Protein AF-A0A958E0P0-F1 (afdb_monomer)

Secondary structure (DSSP, 8-state):
--HHHHHHHHHHHHHHHHHHTT-PPPTT-SS-HHHHHHHHHHHHHH---HHHHHHHHHHHSTTT-TT---

Radius of gyration: 12.44 Å; Cα contacts (8 Å, |Δi|>4): 32; chains: 1; bounding box: 33×19×32 Å

Mean predicted aligned error: 3.66 Å

pLDDT: mean 90.93, std 4.99, range [62.53, 95.94]

Foldseek 3Di:
DDPVVVLVVQLVVLVVVCVVVVPDDDPPDPDDPSVVVSLVVCCVVVVDDPVVSLVCCVPPPCVVVVSDDD

Solvent-accessible surface area (backbone atoms only — not comp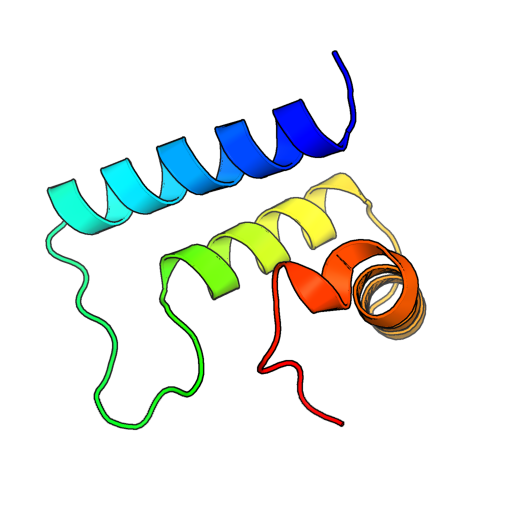arable to full-atom values): 4275 Å² total; per-residue (Å²): 135,54,71,66,60,50,52,52,52,52,37,50,55,43,39,5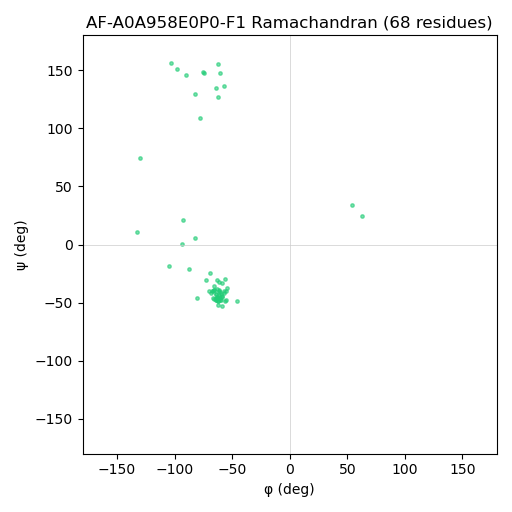3,51,34,57,77,68,66,63,71,63,56,93,85,48,88,59,47,65,41,56,56,50,43,53,51,51,52,46,64,74,65,69,57,59,70,71,61,45,53,54,48,42,62,72,77,38,33,89,83,46,76,79,63,84,133

Sequence (70 aa):
MNTITFVTELFSRIDDTMIENKIQKHPLSSFYPSEVATLAFLFAIKGVGNRAFYRWIKRDWQEYFPNLPE

Structure (mmCIF, N/CA/C/O backbone):
data_AF-A0A958E0P0-F1
#
_entry.id   AF-A0A958E0P0-F1
#
loop_
_atom_site.group_PDB
_atom_site.id
_atom_site.type_symbol
_atom_site.label_atom_id
_atom_site.label_alt_id
_atom_site.label_comp_id
_atom_site.label_asym_id
_atom_site.label_entity_id
_atom_site.label_seq_id
_atom_site.pdbx_PDB_ins_code
_atom_site.Cartn_x
_atom_site.Cartn_y
_atom_site.Cartn_z
_atom_site.occupancy
_atom_site.B_iso_or_equiv
_atom_site.auth_seq_id
_atom_site.auth_comp_id
_atom_site.auth_asym_id
_atom_site.auth_atom_id
_atom_site.pdbx_PDB_model_num
ATOM 1 N N . MET A 1 1 ? 0.380 12.489 16.596 1.00 62.53 1 MET A N 1
ATOM 2 C CA . MET A 1 1 ? 0.778 12.031 15.247 1.00 62.53 1 MET A CA 1
ATOM 3 C C . MET A 1 1 ? -0.434 12.157 14.335 1.00 62.53 1 MET A C 1
ATOM 5 O O . MET A 1 1 ? -1.486 11.657 14.711 1.00 62.53 1 MET A O 1
ATOM 9 N N . ASN A 1 2 ? -0.330 12.888 13.221 1.00 90.44 2 ASN A N 1
ATOM 10 C CA . ASN A 1 2 ? -1.409 12.992 12.228 1.00 90.44 2 ASN A CA 1
ATOM 11 C C . ASN A 1 2 ? -1.485 11.678 11.426 1.00 90.44 2 ASN A C 1
ATOM 13 O O . ASN A 1 2 ? -0.456 11.038 11.210 1.00 90.44 2 ASN A O 1
ATOM 17 N N . THR A 1 3 ? -2.678 11.276 10.984 1.00 87.81 3 THR A N 1
ATOM 18 C CA . THR A 1 3 ? -2.881 10.113 10.113 1.00 87.81 3 THR A CA 1
ATOM 19 C C . THR A 1 3 ? -2.046 10.212 8.839 1.00 87.81 3 THR A C 1
ATOM 21 O O . THR A 1 3 ? -1.441 9.219 8.460 1.00 87.81 3 THR A O 1
ATOM 24 N N . ILE A 1 4 ? -1.932 11.398 8.227 1.00 90.62 4 ILE A N 1
ATOM 25 C CA . ILE A 1 4 ? -1.078 11.608 7.042 1.00 90.62 4 ILE A CA 1
ATOM 26 C C . ILE A 1 4 ? 0.372 11.255 7.367 1.00 90.62 4 ILE A C 1
ATOM 28 O O . ILE A 1 4 ? 0.946 10.388 6.724 1.00 90.62 4 ILE A O 1
ATOM 32 N N . THR A 1 5 ? 0.930 11.838 8.430 1.00 92.94 5 THR A N 1
ATOM 33 C CA . THR A 1 5 ? 2.303 11.549 8.869 1.00 92.94 5 THR A CA 1
ATOM 34 C C . THR A 1 5 ? 2.513 10.065 9.159 1.00 92.94 5 THR A C 1
ATOM 36 O O . THR A 1 5 ? 3.545 9.520 8.796 1.00 92.94 5 THR A O 1
ATOM 39 N N . PHE A 1 6 ? 1.534 9.398 9.777 1.00 92.56 6 PHE A N 1
ATOM 40 C CA . PHE A 1 6 ? 1.609 7.961 10.035 1.00 92.56 6 PHE A CA 1
ATOM 41 C C . PHE A 1 6 ? 1.653 7.135 8.745 1.00 92.56 6 PHE A C 1
ATOM 43 O O . PHE A 1 6 ? 2.497 6.254 8.623 1.00 92.56 6 PHE A O 1
ATOM 50 N N . VAL A 1 7 ? 0.763 7.409 7.786 1.00 92.12 7 VAL A N 1
ATOM 51 C CA . VAL A 1 7 ? 0.712 6.671 6.514 1.00 92.12 7 VAL A CA 1
ATOM 52 C C . VAL A 1 7 ? 1.959 6.937 5.677 1.00 92.12 7 VAL A C 1
ATOM 54 O O . VAL A 1 7 ? 2.508 6.000 5.108 1.00 92.12 7 VAL A O 1
ATOM 57 N N . THR A 1 8 ? 2.444 8.178 5.642 1.00 93.38 8 THR A N 1
ATOM 58 C CA . THR A 1 8 ? 3.686 8.533 4.946 1.00 93.38 8 THR A CA 1
ATOM 59 C C . THR A 1 8 ? 4.895 7.830 5.561 1.00 93.38 8 THR A C 1
ATOM 61 O O . THR A 1 8 ? 5.689 7.248 4.831 1.00 93.38 8 THR A O 1
ATOM 64 N N . GLU A 1 9 ? 5.014 7.818 6.891 1.00 95.12 9 GLU A N 1
ATOM 65 C CA . GLU A 1 9 ? 6.096 7.113 7.592 1.00 95.12 9 GLU A CA 1
ATOM 66 C C . GLU A 1 9 ? 6.024 5.596 7.363 1.00 95.12 9 GLU A C 1
ATOM 68 O O . GLU A 1 9 ? 7.039 4.948 7.114 1.00 95.12 9 GLU A O 1
ATOM 73 N N . LEU A 1 10 ? 4.816 5.022 7.410 1.00 94.38 10 LEU A N 1
ATOM 74 C CA . LEU A 1 10 ? 4.588 3.611 7.109 1.00 94.38 10 LEU A CA 1
ATOM 75 C C . LEU A 1 10 ? 5.019 3.277 5.676 1.00 94.38 10 LEU A C 1
ATOM 77 O O . LEU A 1 10 ? 5.735 2.299 5.475 1.00 94.38 10 LEU A O 1
ATOM 81 N N . PHE A 1 11 ? 4.611 4.096 4.704 1.00 94.69 11 PHE A N 1
ATOM 82 C 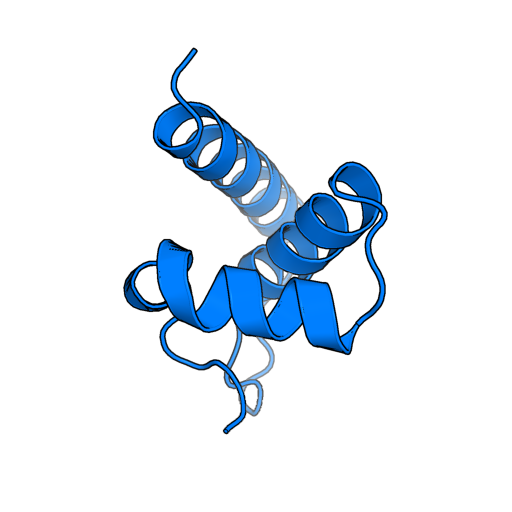CA . PHE A 1 11 ? 4.996 3.927 3.307 1.00 94.69 11 PHE A CA 1
ATOM 83 C C . PHE A 1 11 ? 6.514 4.008 3.139 1.00 94.69 11 PHE A C 1
ATOM 85 O O . PHE A 1 11 ? 7.084 3.115 2.524 1.00 94.69 11 PHE A O 1
ATOM 92 N N . SER A 1 12 ? 7.172 5.015 3.731 1.00 95.12 12 SER A N 1
ATOM 93 C CA . SER A 1 12 ? 8.628 5.191 3.630 1.00 95.12 12 SER A CA 1
ATOM 94 C C . SER A 1 12 ? 9.374 3.948 4.103 1.00 95.12 12 SER A C 1
ATOM 96 O O . SER A 1 12 ? 10.197 3.415 3.374 1.00 95.12 12 SER A O 1
ATOM 98 N N . ARG A 1 13 ? 9.020 3.407 5.275 1.00 95.81 13 ARG A N 1
ATOM 99 C CA . ARG A 1 13 ? 9.675 2.201 5.811 1.00 95.81 13 ARG A CA 1
ATOM 100 C C . ARG A 1 13 ? 9.464 0.973 4.935 1.00 95.81 13 ARG A C 1
ATOM 102 O O . ARG A 1 13 ? 10.360 0.139 4.810 1.00 95.81 13 ARG A O 1
ATOM 109 N N . ILE A 1 14 ? 8.268 0.833 4.366 1.00 95.06 14 ILE A N 1
ATOM 110 C CA . ILE A 1 14 ? 7.962 -0.254 3.436 1.00 95.06 14 ILE A CA 1
ATOM 111 C C . ILE A 1 14 ? 8.802 -0.094 2.170 1.00 95.06 14 ILE A C 1
ATOM 113 O O . ILE A 1 14 ? 9.397 -1.070 1.725 1.00 95.06 14 ILE A O 1
ATOM 117 N N . ASP A 1 15 ? 8.862 1.109 1.603 1.00 94.75 15 ASP A N 1
ATOM 118 C CA . ASP A 1 15 ? 9.614 1.393 0.382 1.00 94.75 15 ASP A CA 1
ATOM 119 C C . ASP A 1 15 ? 11.117 1.163 0.580 1.00 94.75 15 ASP A C 1
ATOM 121 O O . ASP A 1 15 ? 11.717 0.416 -0.191 1.00 94.75 15 ASP A O 1
ATOM 125 N N . ASP A 1 16 ? 11.685 1.656 1.684 1.00 95.94 16 ASP A N 1
ATOM 126 C CA . ASP A 1 16 ? 13.077 1.407 2.076 1.00 95.94 16 ASP A CA 1
ATOM 127 C C . ASP A 1 16 ? 13.361 -0.100 2.163 1.00 95.94 16 ASP A C 1
ATOM 129 O O . ASP A 1 16 ? 14.303 -0.603 1.549 1.00 95.94 16 ASP A O 1
ATOM 133 N N . THR A 1 17 ? 12.482 -0.860 2.827 1.00 94.75 17 THR A N 1
ATOM 134 C CA . THR A 1 17 ? 12.606 -2.324 2.930 1.00 94.75 17 THR A CA 1
ATOM 135 C C . THR A 1 17 ? 12.539 -2.998 1.553 1.00 94.75 17 THR A C 1
ATOM 137 O O . THR A 1 17 ? 13.266 -3.956 1.286 1.00 94.75 17 THR A O 1
ATOM 140 N N . MET A 1 18 ? 11.669 -2.534 0.652 1.00 93.75 18 MET A N 1
ATOM 141 C CA . MET A 1 18 ? 11.545 -3.088 -0.704 1.00 93.75 18 MET A CA 1
ATOM 142 C C . MET A 1 18 ? 12.799 -2.798 -1.539 1.00 93.75 18 MET A C 1
ATOM 144 O O . MET A 1 18 ? 13.272 -3.688 -2.253 1.00 93.75 18 MET A O 1
ATOM 148 N N . ILE A 1 19 ? 13.363 -1.593 -1.417 1.00 92.62 19 ILE A N 1
ATOM 149 C CA . ILE A 1 19 ? 14.613 -1.180 -2.070 1.00 92.62 19 ILE A CA 1
ATOM 150 C C . ILE A 1 19 ? 15.787 -2.018 -1.554 1.00 92.62 19 ILE A C 1
ATOM 152 O O . ILE A 1 19 ? 16.536 -2.574 -2.362 1.00 92.62 19 ILE A O 1
ATOM 156 N N . GLU A 1 20 ? 15.919 -2.178 -0.235 1.00 94.19 20 GLU A N 1
ATOM 157 C CA . GLU A 1 20 ? 16.952 -3.010 0.399 1.00 94.19 20 GLU A CA 1
ATOM 158 C C . GLU A 1 20 ? 16.900 -4.460 -0.100 1.00 94.19 20 GLU A C 1
ATOM 160 O O . GLU A 1 20 ? 17.928 -5.054 -0.436 1.00 94.19 20 GLU A O 1
ATOM 165 N N . ASN A 1 21 ? 15.691 -5.010 -0.237 1.00 93.06 21 ASN A N 1
ATOM 166 C CA . ASN A 1 21 ? 15.461 -6.362 -0.752 1.00 93.06 21 ASN A CA 1
ATOM 167 C C . ASN A 1 21 ? 15.473 -6.454 -2.290 1.00 93.06 21 ASN A C 1
ATOM 169 O O . ASN A 1 21 ? 15.215 -7.525 -2.842 1.00 93.06 21 ASN A O 1
ATOM 173 N N . LYS A 1 22 ? 15.792 -5.360 -2.998 1.00 92.31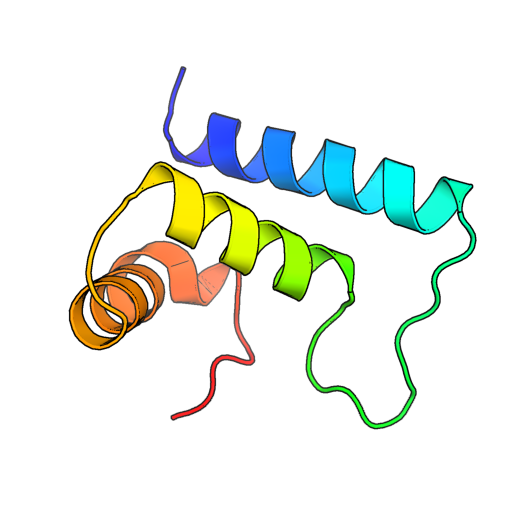 22 LYS A N 1
ATOM 174 C CA . LYS A 1 22 ? 15.854 -5.274 -4.470 1.00 92.31 22 LYS A CA 1
ATOM 175 C C . LYS A 1 22 ? 14.561 -5.722 -5.161 1.00 92.31 22 LYS A C 1
ATOM 177 O O . LYS A 1 22 ? 14.599 -6.289 -6.256 1.00 92.31 22 LYS A O 1
ATOM 182 N N . ILE A 1 23 ? 13.415 -5.466 -4.536 1.00 92.38 23 ILE A N 1
ATOM 183 C CA . ILE A 1 23 ? 12.107 -5.819 -5.086 1.00 92.38 23 ILE A CA 1
ATOM 184 C C . ILE A 1 23 ? 11.741 -4.794 -6.153 1.00 92.38 23 ILE A C 1
ATOM 186 O O . ILE A 1 23 ? 11.445 -3.637 -5.868 1.00 92.38 23 ILE A O 1
ATOM 190 N N . GLN A 1 24 ? 11.770 -5.226 -7.410 1.00 89.00 24 GLN A N 1
ATOM 191 C CA . GLN A 1 24 ? 11.469 -4.360 -8.544 1.00 89.00 24 GLN A CA 1
ATOM 192 C C . GLN A 1 24 ? 9.980 -4.389 -8.882 1.00 89.00 24 GLN A C 1
ATOM 194 O O . GLN A 1 24 ? 9.315 -5.425 -8.792 1.00 89.00 24 GLN A O 1
ATOM 199 N N . LYS A 1 25 ? 9.458 -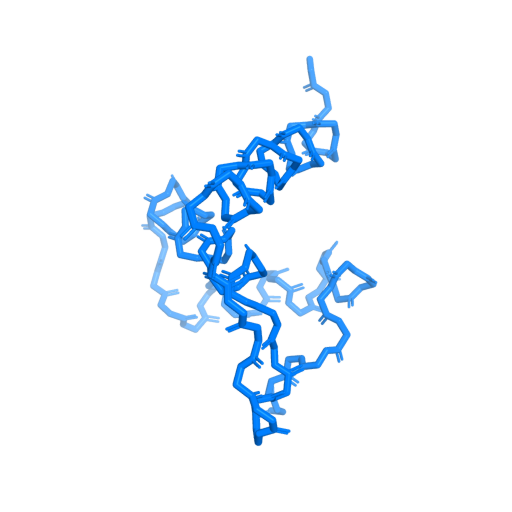3.245 -9.333 1.00 90.50 25 LYS A N 1
ATOM 200 C CA . LYS A 1 25 ? 8.116 -3.171 -9.908 1.00 90.50 25 LYS A CA 1
ATOM 201 C C . LYS A 1 25 ? 8.059 -4.036 -11.164 1.00 90.50 25 LYS A C 1
ATOM 203 O O . LYS A 1 25 ? 8.857 -3.871 -12.084 1.00 90.50 25 LYS A O 1
ATOM 208 N N . HIS A 1 26 ? 7.081 -4.934 -11.211 1.00 89.06 26 HIS A N 1
ATOM 209 C CA . HIS A 1 26 ? 6.834 -5.722 -12.407 1.00 89.06 26 HIS A CA 1
ATOM 210 C C . HIS A 1 26 ? 6.415 -4.795 -13.570 1.00 89.06 26 HIS A C 1
ATOM 212 O O . HIS A 1 26 ? 5.541 -3.952 -13.354 1.00 89.06 26 HIS A O 1
ATOM 218 N N . PRO A 1 27 ? 6.955 -4.952 -14.797 1.00 88.19 27 PRO A N 1
ATOM 219 C CA . PRO A 1 27 ? 6.707 -4.023 -15.908 1.00 88.19 27 PRO A CA 1
ATOM 220 C C . PRO A 1 27 ? 5.229 -3.819 -16.267 1.00 88.19 27 PRO A C 1
ATOM 222 O O . PRO A 1 27 ? 4.843 -2.750 -16.722 1.00 88.19 27 PRO A O 1
ATOM 225 N N . LEU A 1 28 ? 4.399 -4.843 -16.048 1.00 89.56 28 LEU A N 1
ATOM 226 C CA . LEU A 1 28 ? 2.956 -4.810 -16.324 1.00 89.56 28 LEU A CA 1
ATOM 227 C C . LEU A 1 28 ? 2.097 -4.408 -15.114 1.00 89.56 28 LEU A C 1
ATOM 229 O O . LEU A 1 28 ? 0.873 -4.412 -15.209 1.00 89.56 28 LEU A O 1
ATOM 233 N N . SER A 1 29 ? 2.703 -4.124 -13.960 1.00 89.00 29 SER A N 1
ATOM 234 C CA . SER A 1 29 ? 1.951 -3.729 -12.768 1.00 89.00 29 SER A CA 1
ATOM 235 C C . SER A 1 29 ? 1.620 -2.243 -12.821 1.00 89.00 29 SER A C 1
ATOM 237 O O . SER A 1 29 ? 2.515 -1.413 -12.980 1.00 89.00 29 SER A O 1
ATOM 239 N N . SER A 1 30 ? 0.357 -1.878 -12.603 1.00 87.25 30 SER A N 1
ATOM 240 C CA . SER A 1 30 ? -0.014 -0.473 -12.396 1.00 87.25 30 SER A CA 1
ATOM 241 C C . SER A 1 30 ? 0.587 0.069 -11.093 1.00 87.25 30 SER A C 1
ATOM 243 O O . SER A 1 30 ? 1.065 1.203 -11.060 1.00 87.25 30 SER A O 1
ATOM 245 N N . PHE A 1 31 ? 0.673 -0.775 -10.061 1.00 88.50 31 PHE A N 1
ATOM 246 C CA . PHE A 1 31 ? 1.154 -0.414 -8.726 1.00 88.50 31 PHE A CA 1
ATOM 247 C C . PHE A 1 31 ? 2.614 -0.780 -8.476 1.00 88.50 31 PHE A C 1
ATOM 249 O O . PHE A 1 31 ? 3.135 -1.768 -9.005 1.00 88.50 31 PHE A O 1
ATOM 256 N N . TYR A 1 32 ? 3.261 -0.005 -7.616 1.00 91.00 32 TYR A N 1
ATOM 257 C CA . TYR A 1 32 ? 4.518 -0.376 -6.986 1.00 91.00 32 TYR A CA 1
ATOM 258 C C . TYR A 1 32 ? 4.288 -1.413 -5.875 1.00 91.00 32 TYR A C 1
ATOM 260 O O . TYR A 1 32 ? 3.256 -1.381 -5.200 1.00 91.00 32 TYR A O 1
ATOM 268 N N . PRO A 1 33 ? 5.250 -2.323 -5.638 1.00 91.75 33 PRO A N 1
ATOM 269 C CA . PRO A 1 33 ? 5.174 -3.275 -4.530 1.00 91.75 33 PRO A CA 1
ATOM 270 C C . PRO A 1 33 ? 4.958 -2.600 -3.165 1.00 91.75 33 PRO A C 1
ATOM 272 O O . PRO A 1 33 ? 4.183 -3.102 -2.350 1.00 91.75 33 PRO A O 1
ATOM 275 N N . SER A 1 34 ? 5.582 -1.440 -2.940 1.00 93.06 34 SER A N 1
ATOM 276 C CA . SER A 1 34 ? 5.431 -0.642 -1.720 1.00 93.06 34 SER A CA 1
ATOM 277 C C . SER A 1 34 ? 4.018 -0.080 -1.543 1.00 93.06 34 SER A C 1
ATOM 279 O O . SER A 1 34 ? 3.475 -0.135 -0.437 1.00 93.06 34 SER A O 1
ATOM 281 N N . GLU A 1 35 ? 3.362 0.364 -2.619 1.00 92.12 35 GLU A N 1
ATOM 282 C CA . GLU A 1 35 ? 1.957 0.796 -2.585 1.00 92.12 35 GLU A CA 1
ATOM 283 C C . GLU A 1 35 ? 1.033 -0.361 -2.195 1.00 92.12 35 GLU A C 1
ATOM 285 O O . GLU A 1 35 ? 0.217 -0.223 -1.284 1.00 92.12 35 GLU A O 1
ATOM 290 N N . VAL A 1 36 ? 1.194 -1.526 -2.833 1.00 92.25 36 VAL A N 1
ATOM 291 C CA . VAL A 1 36 ? 0.375 -2.717 -2.547 1.00 92.25 36 VAL A CA 1
ATOM 292 C C . VAL A 1 36 ? 0.544 -3.162 -1.096 1.00 92.25 36 VAL A C 1
ATOM 294 O O . VAL A 1 36 ? -0.446 -3.415 -0.407 1.00 92.25 36 VAL A O 1
ATOM 297 N N . ALA A 1 37 ? 1.786 -3.227 -0.613 1.00 94.38 37 ALA A N 1
ATOM 298 C CA . ALA A 1 37 ? 2.069 -3.572 0.773 1.00 94.38 37 ALA A CA 1
ATOM 299 C C . ALA A 1 37 ? 1.445 -2.554 1.736 1.00 94.38 37 ALA A C 1
ATOM 301 O O . ALA A 1 37 ? 0.774 -2.949 2.688 1.00 94.38 37 ALA A O 1
A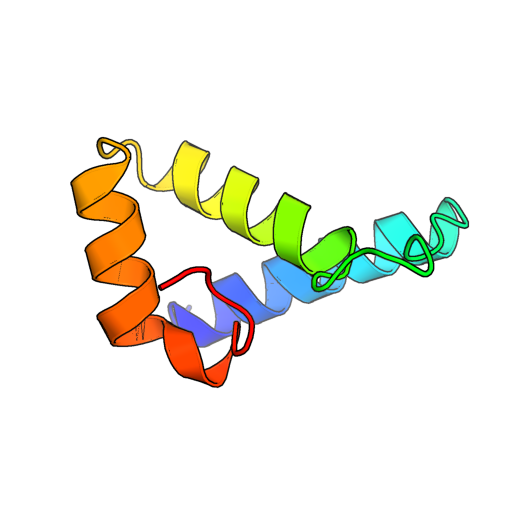TOM 302 N N . THR A 1 38 ? 1.576 -1.256 1.460 1.00 94.81 38 THR A N 1
ATOM 303 C CA . THR A 1 38 ? 0.974 -0.201 2.288 1.00 94.81 38 THR A CA 1
ATOM 304 C C . THR A 1 38 ? -0.545 -0.350 2.362 1.00 94.81 38 THR A C 1
ATOM 306 O O . THR A 1 38 ? -1.110 -0.322 3.454 1.00 94.81 38 THR A O 1
ATOM 309 N N . LEU A 1 39 ? -1.218 -0.598 1.234 1.00 93.62 39 LEU A N 1
ATOM 310 C CA . LEU A 1 39 ? -2.660 -0.863 1.202 1.00 93.62 39 LEU A CA 1
ATOM 311 C C . LEU A 1 39 ? -3.038 -2.090 2.043 1.00 93.62 39 LEU A C 1
ATOM 313 O O . LEU A 1 39 ? -4.011 -2.037 2.795 1.00 93.62 39 LEU A O 1
ATOM 317 N N . ALA A 1 40 ? -2.259 -3.172 1.965 1.00 93.38 40 ALA A N 1
ATOM 318 C CA . ALA A 1 40 ? -2.484 -4.376 2.762 1.00 93.38 40 ALA A CA 1
ATOM 319 C C . ALA A 1 40 ? -2.317 -4.116 4.270 1.00 93.38 40 ALA A C 1
ATOM 321 O O . ALA A 1 40 ? -3.157 -4.547 5.063 1.00 93.38 40 ALA A O 1
ATOM 322 N N . PHE A 1 41 ? -1.290 -3.361 4.674 1.00 95.12 41 PHE A N 1
ATOM 323 C CA . PHE A 1 41 ? -1.101 -2.956 6.070 1.00 95.12 41 PHE A CA 1
ATOM 324 C C . PHE A 1 41 ? -2.248 -2.075 6.565 1.00 95.12 41 PHE A C 1
ATOM 326 O O . PHE A 1 41 ? -2.801 -2.329 7.634 1.00 95.12 41 PHE A O 1
ATOM 333 N N . LEU A 1 42 ? -2.659 -1.073 5.783 1.00 93.56 42 LEU A N 1
ATOM 334 C CA . LEU A 1 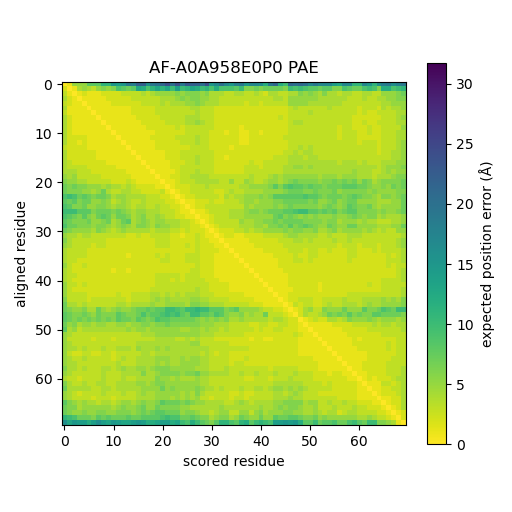42 ? -3.792 -0.218 6.138 1.00 93.56 42 LEU A CA 1
ATOM 335 C C . LEU A 1 42 ? -5.090 -1.018 6.261 1.00 93.56 42 LEU A C 1
ATOM 337 O O . LEU A 1 42 ? -5.881 -0.757 7.167 1.00 93.56 42 LEU A O 1
ATOM 341 N N . PHE A 1 43 ? -5.305 -2.002 5.387 1.00 94.00 43 PHE A N 1
ATOM 342 C CA . PHE A 1 43 ? -6.456 -2.897 5.457 1.00 94.00 43 PHE A CA 1
ATOM 343 C C . PHE A 1 43 ? -6.451 -3.720 6.748 1.00 94.00 43 PHE A C 1
ATOM 345 O O . PHE A 1 43 ? -7.450 -3.732 7.472 1.00 94.00 43 PHE A O 1
ATOM 352 N N . ALA A 1 44 ? -5.312 -4.339 7.072 1.00 94.00 44 ALA A N 1
ATOM 353 C CA . ALA A 1 44 ? -5.139 -5.139 8.280 1.00 94.00 44 ALA A CA 1
ATOM 354 C C . ALA A 1 44 ? -5.328 -4.313 9.562 1.00 94.00 44 ALA A C 1
ATOM 356 O O . ALA A 1 44 ? -6.018 -4.755 10.477 1.00 94.00 44 ALA A O 1
ATOM 357 N N . ILE A 1 45 ? -4.772 -3.097 9.614 1.00 92.56 45 ILE A N 1
ATOM 358 C CA . ILE A 1 45 ? -4.897 -2.195 10.770 1.00 92.56 45 ILE A CA 1
ATOM 359 C C . ILE A 1 45 ? -6.333 -1.696 10.922 1.00 92.56 45 ILE A C 1
ATOM 361 O O . ILE A 1 45 ? -6.848 -1.603 12.035 1.00 92.56 45 ILE A O 1
ATOM 365 N N . LYS A 1 46 ? -6.993 -1.348 9.813 1.00 90.25 46 LYS A N 1
ATOM 366 C CA . LYS A 1 46 ? -8.344 -0.791 9.863 1.0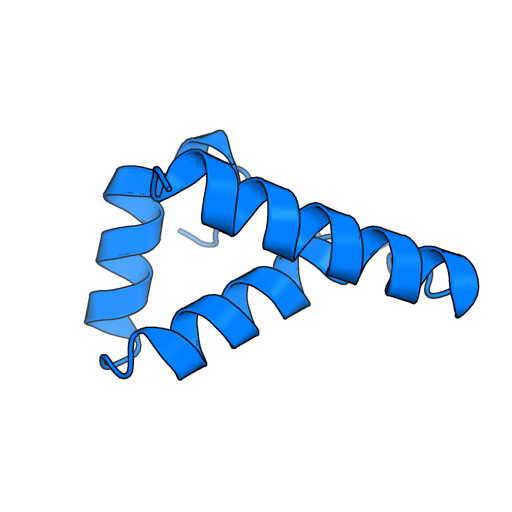0 90.25 46 LYS A CA 1
ATOM 367 C C . LYS A 1 46 ? -9.396 -1.842 10.220 1.00 90.25 46 LYS A C 1
ATOM 369 O O . LYS A 1 46 ? -10.408 -1.483 10.816 1.00 90.25 46 LYS A O 1
ATOM 374 N N . GLY A 1 47 ? -9.184 -3.107 9.846 1.00 88.25 47 GLY A N 1
ATOM 375 C CA . GLY A 1 47 ? -10.047 -4.227 10.239 1.00 88.25 47 GLY A CA 1
ATOM 376 C C . GLY A 1 47 ? -11.490 -4.131 9.726 1.00 88.25 47 GLY A C 1
ATOM 377 O O . GLY A 1 47 ? -12.401 -4.693 10.328 1.00 88.25 47 GLY A O 1
ATOM 378 N N . VAL A 1 48 ? -11.726 -3.398 8.634 1.00 90.81 48 VAL A N 1
ATOM 379 C CA . VAL A 1 48 ? -13.055 -3.243 8.016 1.00 90.81 48 VAL A CA 1
ATOM 380 C C . VAL A 1 48 ? -13.175 -4.111 6.767 1.00 90.81 48 VAL A C 1
ATOM 382 O O . VAL A 1 48 ? -12.181 -4.420 6.122 1.00 90.81 48 VAL A O 1
ATOM 385 N N . GLY A 1 49 ? -14.398 -4.474 6.373 1.00 91.69 49 GLY A N 1
ATOM 386 C CA . GLY A 1 49 ? -14.616 -5.268 5.159 1.00 91.69 49 GLY A CA 1
ATOM 387 C C . GLY A 1 49 ? -14.150 -4.567 3.871 1.00 91.69 49 GLY A C 1
ATOM 388 O O . GLY A 1 49 ? -14.153 -3.336 3.783 1.00 91.69 49 GLY A O 1
ATOM 389 N N . ASN A 1 50 ? -13.833 -5.358 2.838 1.00 91.31 50 ASN A N 1
ATOM 390 C CA . ASN A 1 50 ? -13.252 -4.910 1.558 1.00 91.31 50 ASN A CA 1
ATOM 391 C C . ASN A 1 50 ? -13.944 -3.678 0.956 1.00 91.31 50 ASN A C 1
ATOM 393 O O . ASN A 1 50 ? -13.294 -2.696 0.608 1.00 91.31 50 ASN A O 1
ATOM 397 N N . ARG A 1 51 ? -15.281 -3.689 0.874 1.00 92.25 51 ARG A N 1
ATOM 398 C CA . ARG A 1 51 ? -16.052 -2.585 0.278 1.00 92.25 51 ARG A CA 1
ATOM 399 C C . ARG A 1 51 ? -15.951 -1.293 1.090 1.00 92.25 51 ARG A C 1
ATOM 401 O O . ARG A 1 51 ? -15.883 -0.211 0.512 1.00 92.25 51 ARG A O 1
ATOM 408 N N . ALA A 1 52 ? -15.970 -1.400 2.418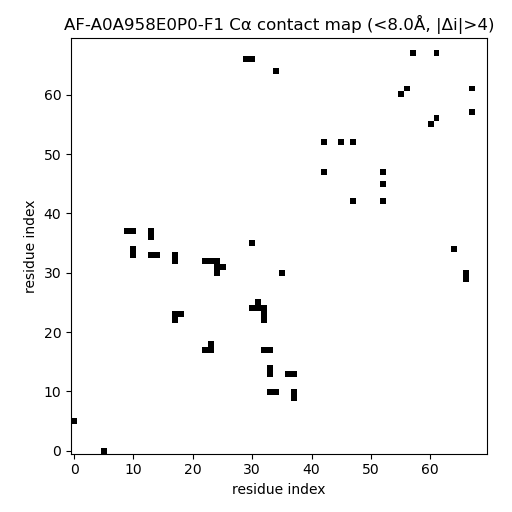 1.00 92.44 52 ALA A N 1
ATOM 409 C CA . ALA A 1 52 ? -15.850 -0.247 3.304 1.00 92.44 52 ALA A CA 1
ATOM 410 C C . ALA A 1 52 ? -14.432 0.335 3.254 1.00 92.44 52 ALA A C 1
ATOM 412 O O . ALA A 1 52 ? -14.273 1.553 3.199 1.00 92.44 52 ALA A O 1
ATOM 413 N N . PHE A 1 53 ? -13.418 -0.533 3.200 1.00 93.81 53 PHE A N 1
ATOM 414 C CA . PHE A 1 53 ? -12.028 -0.128 3.033 1.00 93.81 53 PHE A CA 1
ATOM 415 C C . PHE A 1 53 ? -11.796 0.598 1.708 1.00 93.81 53 PHE A C 1
ATOM 417 O O . PHE A 1 53 ? -11.300 1.721 1.705 1.00 93.81 53 PHE A O 1
ATOM 424 N N . TYR A 1 54 ? -12.226 -0.004 0.598 1.00 92.19 54 TYR A N 1
ATOM 425 C CA . TYR A 1 54 ? -12.057 0.572 -0.732 1.00 92.19 54 TYR A CA 1
ATOM 426 C C . TYR A 1 54 ? -12.734 1.947 -0.850 1.00 92.19 54 TYR A C 1
ATOM 428 O O . TYR A 1 54 ? -12.120 2.900 -1.319 1.00 92.19 54 TYR A O 1
ATOM 436 N N . ARG A 1 55 ? -13.965 2.097 -0.335 1.00 92.88 55 ARG A N 1
ATOM 437 C CA . ARG A 1 55 ? -14.658 3.400 -0.297 1.00 92.88 55 ARG A CA 1
ATOM 438 C C . ARG A 1 55 ? -13.902 4.450 0.507 1.00 92.88 55 ARG A C 1
ATOM 440 O O . ARG A 1 55 ? -13.875 5.610 0.115 1.00 92.88 55 ARG A O 1
ATOM 447 N N . TRP A 1 56 ? -13.329 4.051 1.636 1.00 92.88 56 TRP A N 1
ATOM 448 C CA . TRP A 1 56 ? -12.554 4.955 2.473 1.00 92.88 56 TRP A CA 1
ATOM 449 C C . TRP A 1 56 ? -11.268 5.412 1.782 1.00 92.88 56 TRP A C 1
ATOM 451 O O . TRP A 1 56 ? -10.995 6.607 1.762 1.00 92.88 56 TRP A O 1
ATOM 461 N N . ILE A 1 57 ? -10.519 4.490 1.173 1.00 92.94 57 ILE A N 1
ATOM 462 C CA . ILE A 1 57 ? -9.293 4.829 0.442 1.00 92.94 57 ILE A CA 1
ATOM 463 C C . ILE A 1 57 ? -9.594 5.717 -0.763 1.00 92.94 57 ILE A C 1
ATOM 465 O O . ILE A 1 57 ? -8.944 6.744 -0.928 1.00 92.94 57 ILE A O 1
ATOM 469 N N . LYS A 1 58 ? -10.616 5.381 -1.557 1.00 92.25 58 LYS A N 1
ATOM 470 C CA . LYS A 1 58 ? -11.016 6.189 -2.717 1.00 92.25 58 LYS A CA 1
ATOM 471 C C . LYS A 1 58 ? -11.451 7.604 -2.320 1.00 92.25 58 LYS A C 1
ATOM 473 O O . LYS A 1 58 ? -11.250 8.532 -3.081 1.00 92.25 58 LYS A O 1
ATOM 478 N N . ARG A 1 59 ? -12.046 7.786 -1.137 1.00 91.50 59 ARG A N 1
ATOM 479 C CA . ARG A 1 59 ? -12.493 9.106 -0.666 1.00 91.50 59 ARG A CA 1
ATOM 480 C C . ARG A 1 59 ? -11.359 9.943 -0.070 1.00 91.50 59 ARG A C 1
ATOM 482 O O . ARG A 1 59 ? -11.278 11.125 -0.368 1.00 91.50 59 ARG A O 1
ATOM 489 N N . ASP A 1 60 ? -10.539 9.343 0.793 1.00 90.19 60 ASP A N 1
ATOM 490 C CA . ASP A 1 60 ? -9.621 10.094 1.663 1.00 90.19 60 ASP A CA 1
ATOM 491 C C . ASP A 1 60 ? -8.151 10.024 1.210 1.00 90.19 60 ASP A C 1
ATOM 493 O O . ASP A 1 60 ? -7.347 10.841 1.647 1.00 90.19 60 ASP A O 1
ATOM 497 N N . TRP A 1 61 ? -7.781 9.053 0.365 1.00 90.31 61 TRP A N 1
ATOM 498 C CA . TRP A 1 61 ? -6.380 8.752 0.024 1.00 90.31 61 TRP A CA 1
ATOM 499 C C . TRP A 1 61 ? -6.122 8.589 -1.476 1.00 90.31 61 TRP A C 1
ATOM 501 O O . TRP A 1 61 ? -5.038 8.156 -1.861 1.00 90.31 61 TRP A O 1
ATOM 511 N N . GLN A 1 62 ? -7.084 8.933 -2.336 1.00 89.75 62 GLN A N 1
ATOM 512 C CA . GLN A 1 62 ? -6.946 8.778 -3.788 1.00 89.75 62 GLN A CA 1
ATOM 513 C C . GLN A 1 62 ? -5.752 9.557 -4.359 1.00 89.75 62 GLN A C 1
ATOM 515 O O . GLN A 1 62 ? -5.099 9.072 -5.276 1.00 89.75 62 GLN A O 1
ATOM 520 N N . GLU A 1 63 ? -5.420 10.716 -3.787 1.00 89.06 63 GLU A N 1
ATOM 521 C CA . GLU A 1 63 ? -4.245 11.502 -4.190 1.00 89.06 63 GLU A CA 1
ATOM 522 C C . GLU A 1 63 ? -2.921 10.758 -3.947 1.00 89.06 63 GLU A C 1
ATOM 524 O O . GLU A 1 63 ? -1.973 10.924 -4.710 1.00 89.06 63 GLU A O 1
ATOM 529 N N . TYR A 1 64 ? -2.867 9.901 -2.921 1.00 87.00 64 TYR A N 1
ATOM 530 C CA . TYR A 1 64 ? -1.688 9.098 -2.579 1.00 87.00 64 TYR A CA 1
ATOM 531 C C . TYR A 1 64 ? -1.641 7.755 -3.320 1.00 87.00 64 TYR A C 1
ATOM 533 O O . TYR A 1 64 ? -0.573 7.167 -3.444 1.00 87.00 64 TYR A O 1
ATOM 541 N N . PHE A 1 65 ? -2.783 7.273 -3.819 1.00 89.06 65 PHE A N 1
ATOM 542 C CA . PHE A 1 65 ? -2.906 6.023 -4.573 1.00 89.06 65 PHE A CA 1
ATOM 543 C C . PHE A 1 65 ? -3.686 6.270 -5.878 1.00 89.06 65 PHE A C 1
ATOM 545 O O . PHE A 1 65 ? -4.857 5.894 -5.981 1.00 89.06 65 PHE A O 1
ATOM 552 N N . PRO A 1 66 ? -3.072 6.901 -6.896 1.00 85.25 66 PRO A N 1
ATOM 553 C CA . PRO A 1 66 ? -3.794 7.365 -8.083 1.00 85.25 66 PRO A CA 1
ATOM 554 C C . PRO A 1 66 ? -4.298 6.230 -8.988 1.00 85.25 66 PRO A C 1
ATOM 556 O O . PRO A 1 66 ? -5.278 6.406 -9.703 1.00 85.25 66 PRO A O 1
ATOM 559 N N . ASN A 1 67 ? -3.663 5.054 -8.946 1.00 87.56 67 ASN A N 1
ATOM 560 C CA . ASN A 1 67 ? -3.945 3.936 -9.857 1.00 87.56 67 ASN A CA 1
ATOM 561 C C . ASN A 1 67 ? -4.983 2.932 -9.319 1.00 87.56 67 ASN A C 1
ATOM 563 O O . ASN A 1 67 ? -4.994 1.773 -9.737 1.00 87.56 67 ASN A O 1
ATOM 567 N N . LEU A 1 68 ? -5.829 3.336 -8.361 1.00 85.75 68 LEU A N 1
ATOM 568 C CA . LEU A 1 68 ? -6.880 2.473 -7.806 1.00 85.75 68 LEU A CA 1
ATOM 569 C C . LEU A 1 68 ? -7.818 1.950 -8.905 1.00 85.75 68 LEU A C 1
ATOM 571 O O . LEU A 1 68 ? -8.232 2.730 -9.761 1.00 85.75 68 LEU A O 1
ATOM 575 N N . PRO A 1 69 ? -8.175 0.649 -8.880 1.00 80.88 69 PRO A N 1
ATOM 576 C CA . PRO A 1 69 ? -9.141 0.094 -9.826 1.00 80.88 69 PRO A CA 1
ATOM 577 C C . PRO A 1 69 ? -10.488 0.802 -9.667 1.00 80.88 69 PRO A C 1
ATOM 579 O O . PRO A 1 69 ? -10.808 1.211 -8.552 1.00 80.88 69 PRO A O 1
ATOM 582 N N . GLU A 1 70 ? -11.254 0.965 -10.750 1.00 72.00 70 GLU A N 1
ATOM 583 C CA . GLU A 1 70 ? -12.531 1.705 -10.751 1.00 72.00 70 GLU A CA 1
ATOM 584 C C . GLU A 1 70 ? -13.685 1.006 -10.023 1.00 72.00 70 GLU A C 1
ATOM 586 O O . GLU A 1 70 ? -13.830 -0.232 -10.143 1.00 72.00 70 GLU A O 1
#